Protein AF-B2TKA6-F1 (afdb_monomer_lite)

Structure (mmCIF, N/CA/C/O backbone):
data_AF-B2TKA6-F1
#
_entry.id   AF-B2TKA6-F1
#
loop_
_atom_site.group_PDB
_atom_site.id
_atom_site.type_symbol
_atom_site.label_atom_id
_atom_site.label_alt_id
_atom_site.label_comp_id
_atom_site.label_asym_id
_atom_site.label_entity_id
_atom_site.label_seq_id
_atom_site.pdbx_PDB_ins_code
_atom_site.Cartn_x
_atom_site.Cartn_y
_atom_site.Cartn_z
_atom_site.occupancy
_atom_site.B_iso_or_equiv
_atom_site.auth_seq_id
_atom_site.auth_comp_id
_atom_site.auth_asym_id
_atom_site.auth_atom_id
_atom_site.pdbx_PDB_model_num
ATOM 1 N N . MET A 1 1 ? 11.823 -14.126 -7.986 1.00 60.53 1 MET A N 1
ATOM 2 C CA . MET A 1 1 ? 11.728 -12.663 -7.799 1.00 60.53 1 MET A CA 1
ATOM 3 C C . MET A 1 1 ? 10.328 -12.251 -8.201 1.00 60.53 1 MET A C 1
ATOM 5 O O . MET A 1 1 ? 9.867 -12.720 -9.232 1.00 60.53 1 MET A O 1
ATOM 9 N N . SER A 1 2 ? 9.625 -11.501 -7.356 1.00 67.44 2 SER A N 1
ATOM 10 C CA . SER A 1 2 ? 8.236 -11.113 -7.617 1.00 67.44 2 SER A CA 1
ATOM 11 C C . SER A 1 2 ? 8.218 -9.834 -8.446 1.00 67.44 2 SER A C 1
ATOM 13 O O . SER A 1 2 ? 8.684 -8.805 -7.969 1.00 67.44 2 SER A O 1
ATOM 15 N N . GLU A 1 3 ? 7.681 -9.896 -9.660 1.00 75.62 3 GLU A N 1
ATOM 16 C CA . GLU A 1 3 ? 7.541 -8.732 -10.538 1.00 75.62 3 GLU A CA 1
ATOM 17 C C . GLU A 1 3 ? 6.191 -8.037 -10.309 1.00 75.62 3 GLU A C 1
ATOM 19 O O . GLU A 1 3 ? 5.201 -8.662 -9.912 1.00 75.62 3 GLU A O 1
ATOM 24 N N . ILE A 1 4 ? 6.143 -6.726 -10.542 1.00 76.00 4 ILE A N 1
ATOM 25 C CA . ILE A 1 4 ? 4.894 -5.959 -10.591 1.00 76.00 4 ILE A CA 1
ATOM 26 C C . ILE A 1 4 ? 4.835 -5.150 -11.885 1.00 76.00 4 ILE A C 1
ATOM 28 O O . ILE A 1 4 ? 5.834 -4.567 -12.306 1.00 76.00 4 ILE A O 1
ATOM 32 N N . ILE A 1 5 ? 3.653 -5.126 -12.503 1.00 79.38 5 ILE A N 1
ATOM 33 C CA . ILE A 1 5 ? 3.370 -4.337 -13.701 1.00 79.38 5 ILE A CA 1
ATOM 34 C C . ILE A 1 5 ? 2.559 -3.113 -13.280 1.00 79.38 5 ILE A C 1
ATOM 36 O O . ILE A 1 5 ? 1.458 -3.249 -12.749 1.00 79.38 5 ILE A O 1
ATOM 40 N N . ILE A 1 6 ? 3.098 -1.920 -13.523 1.00 76.81 6 ILE A N 1
ATOM 41 C CA . ILE A 1 6 ? 2.430 -0.643 -13.241 1.00 76.81 6 ILE A CA 1
ATOM 42 C C . ILE A 1 6 ? 2.377 0.139 -14.548 1.00 76.81 6 ILE A C 1
ATOM 44 O O . ILE A 1 6 ? 3.418 0.467 -15.114 1.00 76.81 6 ILE A O 1
ATOM 48 N N . ASN A 1 7 ? 1.168 0.416 -15.049 1.00 82.19 7 ASN A N 1
ATOM 49 C CA . ASN A 1 7 ? 0.947 1.130 -16.315 1.00 82.19 7 ASN A CA 1
ATOM 50 C C . ASN A 1 7 ? 1.775 0.56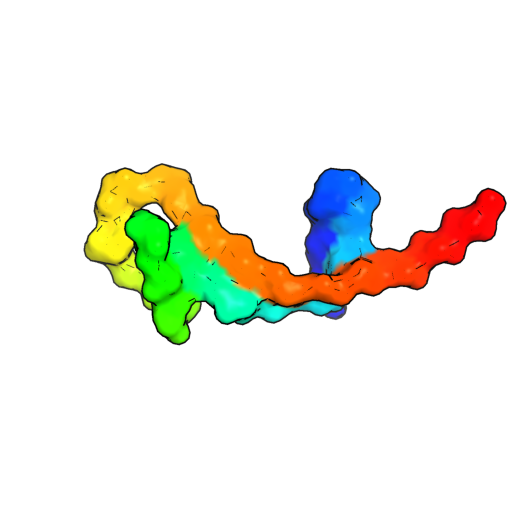0 -17.490 1.00 82.19 7 ASN A C 1
ATOM 52 O O . ASN A 1 7 ? 2.356 1.311 -18.270 1.00 82.19 7 ASN A O 1
ATOM 56 N N . GLY A 1 8 ? 1.880 -0.771 -17.579 1.00 81.56 8 GLY A N 1
ATOM 57 C CA . GLY A 1 8 ? 2.619 -1.465 -18.642 1.00 81.56 8 GLY A CA 1
ATOM 58 C C . GLY A 1 8 ? 4.140 -1.545 -18.456 1.00 81.56 8 GLY A C 1
ATOM 59 O O . GLY A 1 8 ? 4.812 -2.094 -19.321 1.00 81.56 8 GLY A O 1
ATOM 60 N N . LYS A 1 9 ? 4.698 -1.040 -17.347 1.00 81.81 9 LYS A N 1
ATOM 61 C CA . LYS A 1 9 ? 6.130 -1.156 -17.021 1.00 81.81 9 LYS A CA 1
ATOM 62 C C . LYS A 1 9 ? 6.374 -2.225 -15.961 1.00 81.81 9 LYS A C 1
ATOM 64 O O . LYS A 1 9 ? 5.638 -2.279 -14.975 1.00 81.81 9 LYS A O 1
ATOM 69 N N . THR A 1 10 ? 7.421 -3.027 -16.145 1.00 82.56 10 THR A N 1
ATOM 70 C CA . THR A 1 10 ? 7.816 -4.102 -15.220 1.00 82.56 10 THR A CA 1
ATOM 71 C C . THR A 1 10 ? 8.859 -3.622 -14.212 1.00 82.56 10 THR A C 1
ATOM 73 O O . THR A 1 10 ? 9.857 -2.995 -14.573 1.00 82.56 10 THR A O 1
ATOM 76 N N . TYR A 1 11 ? 8.668 -3.970 -12.942 1.00 82.06 11 TYR A N 1
ATOM 77 C CA . TYR A 1 11 ? 9.554 -3.615 -11.830 1.00 82.06 11 TYR A CA 1
ATOM 78 C C . TYR A 1 11 ? 10.002 -4.865 -11.057 1.00 82.06 11 TYR A C 1
ATOM 80 O O . TYR A 1 11 ? 9.196 -5.784 -10.883 1.00 82.06 11 TYR A O 1
ATOM 88 N N . LYS A 1 12 ? 11.273 -4.901 -10.615 1.00 76.56 12 LYS A N 1
ATOM 89 C CA . LYS A 1 12 ? 11.957 -6.142 -10.180 1.00 76.56 12 LYS A CA 1
ATOM 90 C C . LYS A 1 12 ? 12.279 -6.280 -8.692 1.00 76.56 12 LYS A C 1
ATOM 92 O O . LYS A 1 12 ? 12.534 -7.392 -8.239 1.00 76.56 12 LYS A O 1
ATOM 97 N N . GLU A 1 13 ? 12.178 -5.225 -7.902 1.00 66.94 13 GLU A N 1
ATOM 98 C CA . GLU A 1 13 ? 12.255 -5.315 -6.441 1.00 66.94 13 GLU A CA 1
ATOM 99 C C . GLU A 1 13 ? 10.918 -4.868 -5.848 1.00 66.94 13 GLU A C 1
ATOM 101 O O . GLU A 1 13 ? 10.289 -3.952 -6.371 1.00 66.94 13 GLU A O 1
ATOM 106 N N . LYS A 1 14 ? 10.433 -5.549 -4.806 1.00 72.25 14 LYS A N 1
ATOM 107 C CA . LYS A 1 14 ? 9.131 -5.261 -4.192 1.00 72.25 14 LYS A CA 1
ATOM 108 C C . LYS A 1 14 ? 9.255 -5.326 -2.679 1.00 72.25 14 LYS A C 1
ATOM 110 O O . LYS A 1 14 ? 8.854 -6.309 -2.055 1.00 72.25 14 LYS A O 1
ATOM 115 N N . LYS A 1 15 ? 9.812 -4.276 -2.080 1.00 76.81 15 LYS A N 1
ATOM 116 C CA . LYS A 1 15 ? 9.765 -4.092 -0.627 1.00 76.81 15 LYS A CA 1
ATOM 117 C C . LYS A 1 15 ? 8.680 -3.076 -0.293 1.00 76.81 15 LYS A C 1
ATOM 119 O O . LYS A 1 15 ? 8.627 -1.998 -0.878 1.00 76.81 15 LYS A O 1
ATOM 124 N N . ILE A 1 16 ? 7.791 -3.416 0.639 1.00 78.00 16 ILE A N 1
ATOM 125 C CA . ILE A 1 16 ? 6.856 -2.429 1.191 1.00 78.00 16 ILE A CA 1
ATOM 126 C C . ILE A 1 16 ? 7.684 -1.452 2.025 1.00 78.00 16 ILE A C 1
ATOM 128 O O . ILE A 1 16 ? 8.345 -1.858 2.980 1.00 78.00 16 ILE A O 1
ATOM 132 N N . 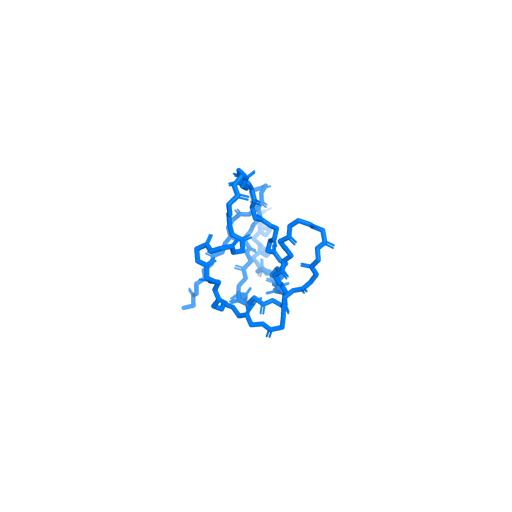LYS A 1 17 ? 7.666 -0.177 1.640 1.00 82.56 17 LYS A N 1
ATOM 133 C CA . LYS A 1 17 ? 8.422 0.891 2.295 1.00 82.56 17 LYS A CA 1
ATOM 134 C C . LYS A 1 17 ? 7.621 1.525 3.418 1.00 82.56 17 LYS A C 1
ATOM 136 O O . LYS A 1 17 ? 8.152 1.759 4.497 1.00 82.56 17 LYS A O 1
ATOM 141 N 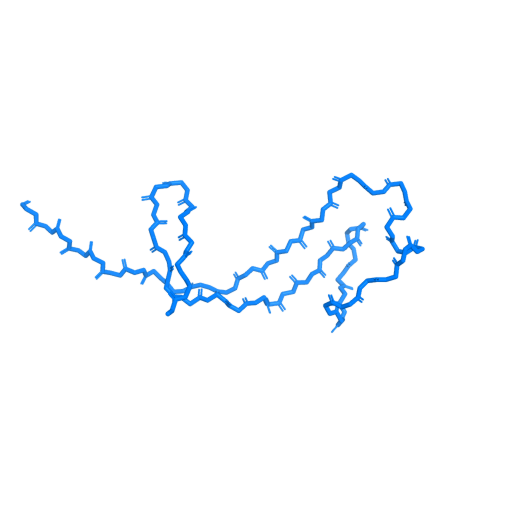N . SER A 1 18 ? 6.343 1.794 3.167 1.00 84.69 18 SER A N 1
ATOM 142 C CA . SER A 1 18 ? 5.439 2.307 4.189 1.00 84.69 18 SER A CA 1
ATOM 143 C C . SER A 1 18 ? 3.986 1.977 3.882 1.00 84.69 18 SER A C 1
ATOM 145 O O . SER A 1 18 ? 3.597 1.737 2.738 1.00 84.69 18 SER A O 1
ATOM 147 N N . LEU A 1 19 ? 3.187 1.960 4.940 1.00 88.19 19 LEU A N 1
ATOM 148 C CA . LEU A 1 19 ? 1.753 1.738 4.905 1.00 88.19 19 LEU A CA 1
ATOM 149 C C . LEU A 1 19 ? 1.078 2.962 5.511 1.00 88.19 19 LEU A C 1
ATOM 151 O O . LEU A 1 19 ? 1.494 3.442 6.559 1.00 88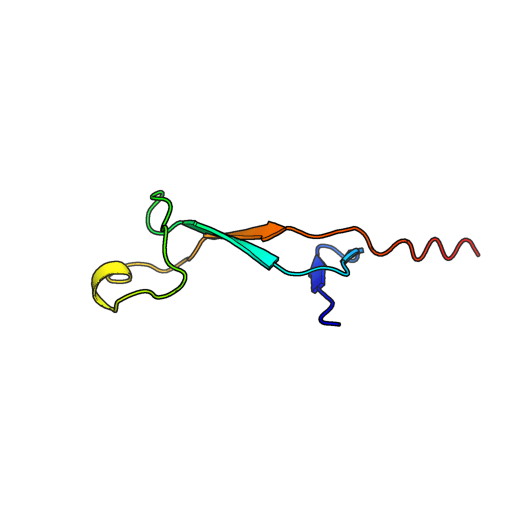.19 19 LEU A O 1
ATOM 155 N N . VAL A 1 20 ? 0.041 3.471 4.859 1.00 87.50 20 VAL A N 1
ATOM 156 C CA . VAL A 1 20 ? -0.720 4.626 5.328 1.00 87.50 20 VAL A CA 1
ATOM 157 C C . VAL A 1 20 ? -2.192 4.239 5.421 1.00 87.50 20 VAL A C 1
ATOM 159 O O . VAL A 1 20 ? -2.804 3.809 4.441 1.00 87.50 20 VAL A O 1
ATOM 162 N N . VAL A 1 21 ? -2.762 4.427 6.611 1.00 87.19 21 VAL A N 1
ATOM 163 C CA . VAL A 1 21 ? -4.170 4.156 6.928 1.00 87.19 21 VAL A CA 1
ATOM 164 C C . VAL A 1 21 ? -4.796 5.448 7.432 1.00 87.19 21 VAL A C 1
ATOM 166 O O . VAL A 1 21 ? -4.265 6.068 8.352 1.00 87.19 21 VAL A O 1
ATOM 169 N N . ASN A 1 22 ? -5.894 5.890 6.813 1.00 85.50 22 ASN A N 1
ATOM 170 C CA . ASN A 1 22 ? -6.558 7.157 7.146 1.00 85.50 22 ASN A CA 1
ATOM 171 C C . ASN A 1 22 ? -5.598 8.374 7.161 1.00 85.50 22 ASN A C 1
ATOM 173 O O . ASN A 1 22 ? -5.588 9.180 8.090 1.00 85.50 22 ASN A O 1
ATOM 177 N N . GLY A 1 23 ? -4.690 8.444 6.181 1.00 84.62 23 GLY A N 1
ATOM 178 C CA . GLY A 1 23 ? -3.671 9.500 6.095 1.00 84.62 23 GLY A CA 1
ATOM 179 C C . GLY A 1 23 ? -2.546 9.415 7.138 1.00 84.62 23 GLY A C 1
ATOM 180 O O . GLY A 1 23 ? -1.641 10.244 7.111 1.00 84.62 23 GLY A O 1
ATOM 181 N N . LYS A 1 24 ? -2.556 8.416 8.033 1.00 86.44 24 LYS A N 1
ATOM 182 C CA . LYS A 1 24 ? -1.522 8.208 9.055 1.00 86.44 24 LYS A CA 1
ATOM 183 C C . LYS A 1 24 ? -0.584 7.076 8.664 1.00 86.44 24 LYS A C 1
ATOM 185 O O . LYS A 1 24 ? -1.035 5.958 8.400 1.00 86.44 24 LYS A O 1
ATOM 190 N N . SER A 1 25 ? 0.715 7.362 8.670 1.00 89.12 25 SER A N 1
ATOM 191 C CA . SER A 1 25 ? 1.745 6.341 8.471 1.00 89.12 25 SER A CA 1
ATOM 192 C C . SER A 1 25 ? 1.683 5.304 9.592 1.00 89.12 25 SER A C 1
ATOM 194 O O . SER A 1 25 ? 1.456 5.651 10.749 1.00 89.12 25 SER A O 1
ATOM 196 N N . GLN A 1 26 ? 1.831 4.037 9.227 1.00 89.31 26 GLN A N 1
ATOM 197 C CA . GLN A 1 26 ? 1.868 2.901 10.135 1.00 89.31 26 GLN A CA 1
ATOM 198 C C . GLN A 1 26 ? 3.295 2.366 10.193 1.00 89.31 26 GLN A C 1
ATOM 200 O O . GLN A 1 26 ? 3.910 2.118 9.155 1.00 89.31 26 GLN A O 1
ATOM 205 N N . ASP A 1 27 ? 3.789 2.150 11.408 1.00 84.31 27 ASP A N 1
ATOM 206 C CA . ASP A 1 27 ? 5.132 1.606 11.642 1.00 84.31 27 ASP A CA 1
ATOM 207 C C . ASP A 1 27 ? 5.172 0.077 11.493 1.00 84.31 27 ASP A C 1
ATOM 209 O O . ASP A 1 27 ? 6.231 -0.522 11.318 1.00 84.31 27 ASP A O 1
ATOM 213 N N . SER A 1 28 ? 4.001 -0.564 11.544 1.00 84.44 28 SER A N 1
ATOM 214 C CA . SER A 1 28 ? 3.824 -2.005 11.391 1.00 84.44 28 SER A CA 1
ATOM 215 C C . SER A 1 28 ? 3.051 -2.331 10.117 1.00 84.44 28 SER A C 1
ATOM 217 O O . 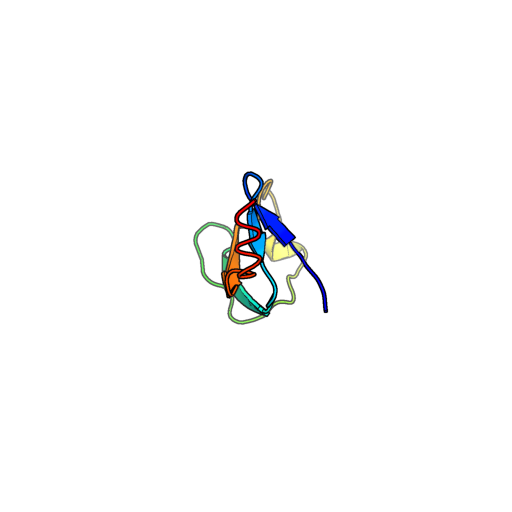SER A 1 28 ? 2.110 -1.631 9.743 1.00 84.44 28 SER A O 1
ATOM 219 N N . MET A 1 29 ? 3.414 -3.446 9.479 1.00 84.81 29 MET A N 1
ATOM 220 C CA . MET A 1 29 ? 2.659 -4.027 8.360 1.00 84.81 29 MET A CA 1
ATOM 221 C C . MET A 1 29 ? 1.483 -4.898 8.830 1.00 84.81 29 MET A C 1
ATOM 223 O O . MET A 1 29 ? 0.740 -5.428 8.006 1.00 84.81 29 MET A O 1
ATOM 227 N N . VAL A 1 30 ? 1.308 -5.057 10.145 1.00 87.19 30 VAL A N 1
ATOM 228 C CA . VAL A 1 30 ? 0.173 -5.758 10.752 1.00 87.19 30 VAL A CA 1
ATOM 229 C C . VAL A 1 30 ? -0.868 -4.731 11.180 1.00 87.19 30 VAL A C 1
ATOM 231 O O . VAL A 1 30 ? -0.571 -3.829 11.962 1.00 87.19 30 VAL A O 1
ATOM 234 N N . LEU A 1 31 ? -2.093 -4.891 10.681 1.00 86.38 31 LEU A N 1
ATOM 235 C CA . LEU A 1 31 ? -3.229 -4.033 11.004 1.00 86.38 31 LEU A CA 1
ATOM 236 C C . LEU A 1 31 ? -4.251 -4.798 11.842 1.00 86.38 31 LEU A C 1
ATOM 238 O O . LEU A 1 31 ? -4.605 -5.935 11.534 1.00 86.38 31 LEU A O 1
ATOM 242 N N . SER A 1 32 ? -4.759 -4.149 12.881 1.00 88.00 32 SER A N 1
ATOM 243 C CA . SER A 1 32 ? -5.913 -4.625 13.640 1.00 88.00 32 SER A CA 1
ATOM 244 C C . SER A 1 32 ? -7.221 -4.240 12.945 1.00 88.00 32 SER A C 1
ATOM 246 O O . SER A 1 32 ? -7.302 -3.219 12.261 1.00 88.00 32 SER A O 1
ATOM 248 N N . ALA A 1 33 ? -8.281 -5.019 13.176 1.00 85.56 33 ALA A N 1
ATOM 249 C CA . ALA A 1 33 ? -9.608 -4.726 12.629 1.00 85.56 33 ALA A CA 1
ATOM 250 C C . ALA A 1 33 ? -10.108 -3.319 13.016 1.00 85.56 33 ALA A C 1
ATOM 252 O O . ALA A 1 33 ? -10.712 -2.634 12.196 1.00 85.56 33 ALA A O 1
ATOM 253 N N . GLY A 1 34 ? -9.788 -2.853 14.230 1.00 86.19 34 GLY A N 1
ATOM 254 C CA . GLY A 1 34 ? -10.139 -1.511 14.707 1.00 86.19 34 GLY A CA 1
ATOM 255 C C . GLY A 1 34 ? -9.529 -0.378 13.874 1.00 86.19 34 GLY A C 1
ATOM 256 O O . GLY A 1 34 ? -10.178 0.641 13.665 1.00 86.19 34 GLY A O 1
ATOM 257 N N . GLN A 1 35 ? -8.319 -0.568 13.336 1.00 82.44 35 GLN A N 1
ATOM 258 C CA . GLN A 1 35 ? -7.660 0.413 12.460 1.00 82.44 35 GLN A CA 1
ATOM 259 C C . GLN A 1 35 ? -8.312 0.503 11.071 1.00 82.44 35 GLN A C 1
ATOM 261 O O . GLN A 1 35 ? -8.068 1.464 10.345 1.00 82.44 35 GLN A O 1
ATOM 266 N N . LEU A 1 36 ? -9.132 -0.485 10.702 1.00 85.81 36 LEU A N 1
ATOM 267 C CA . LEU A 1 36 ? -9.760 -0.611 9.387 1.00 85.81 36 LEU A CA 1
ATOM 268 C C . LEU A 1 36 ? -11.250 -0.251 9.385 1.00 85.81 36 LEU A C 1
ATOM 270 O O . LEU A 1 36 ? -11.876 -0.255 8.326 1.00 85.81 36 LEU A O 1
ATOM 274 N N . VAL A 1 37 ? -11.838 0.066 10.542 1.00 87.94 37 VAL A N 1
ATOM 275 C CA . VAL A 1 37 ? -13.267 0.395 10.633 1.00 87.94 37 VAL A CA 1
ATOM 276 C C . VAL A 1 37 ? -13.586 1.606 9.753 1.00 87.94 37 VAL A C 1
ATOM 278 O O . VAL A 1 37 ? -12.973 2.668 9.874 1.00 87.94 37 VAL A O 1
ATOM 281 N N . GLY A 1 38 ? -14.547 1.427 8.843 1.00 84.81 38 GLY A N 1
ATOM 282 C CA . GLY A 1 38 ? -14.973 2.461 7.897 1.00 84.81 38 GLY A CA 1
ATOM 283 C C . GLY A 1 38 ? -13.952 2.786 6.801 1.00 84.81 38 GLY A C 1
ATOM 284 O O . GLY A 1 38 ? -14.103 3.804 6.133 1.00 84.81 38 GLY A O 1
ATOM 285 N N . GLN A 1 39 ? -12.908 1.968 6.620 1.00 82.31 39 GLN A N 1
ATOM 286 C CA . GLN A 1 39 ? -11.905 2.173 5.575 1.00 82.31 39 GLN A CA 1
ATOM 287 C C . GLN A 1 39 ? -12.232 1.354 4.325 1.00 82.31 39 GLN A C 1
ATOM 289 O O . GLN A 1 39 ? -12.335 0.132 4.379 1.00 82.31 39 GLN A O 1
ATOM 294 N N . GLU A 1 40 ? -12.320 2.029 3.181 1.00 81.06 40 GLU A N 1
ATOM 295 C CA . GLU A 1 40 ? -12.511 1.380 1.875 1.00 81.06 40 GLU A CA 1
ATOM 296 C C . GLU A 1 40 ? -11.192 1.177 1.117 1.00 81.06 40 GLU A C 1
ATOM 298 O O . GLU A 1 40 ? -11.127 0.396 0.167 1.00 81.06 40 GLU A O 1
ATOM 303 N N . LYS A 1 41 ? -10.134 1.908 1.497 1.00 83.69 41 LYS A N 1
ATOM 304 C CA . LYS A 1 41 ? -8.858 1.945 0.771 1.00 83.69 41 LYS A CA 1
ATOM 305 C C . LYS A 1 41 ? -7.666 1.977 1.720 1.00 83.69 41 LYS A C 1
ATOM 307 O O . LYS A 1 41 ? -7.696 2.629 2.761 1.00 83.69 41 LYS A O 1
ATOM 312 N N . LEU A 1 42 ? -6.594 1.312 1.302 1.00 85.69 42 LEU A N 1
ATOM 313 C CA . LEU A 1 42 ? -5.282 1.330 1.943 1.00 85.69 42 LEU A CA 1
ATOM 314 C C . LEU A 1 42 ? -4.263 1.903 0.966 1.00 85.69 42 LEU A C 1
ATOM 316 O O . LEU A 1 42 ? -4.257 1.534 -0.209 1.00 85.69 42 LEU A O 1
ATOM 320 N N . HIS A 1 43 ? -3.387 2.776 1.456 1.00 87.94 43 HIS A N 1
ATOM 321 C CA . HIS A 1 43 ? -2.280 3.290 0.661 1.00 87.94 43 HIS A CA 1
ATOM 322 C C . HIS A 1 43 ? -0.997 2.576 1.077 1.00 87.94 43 HIS A C 1
ATOM 324 O O . HIS A 1 43 ? -0.583 2.638 2.233 1.00 87.94 43 HIS A O 1
ATOM 330 N N . VAL A 1 44 ? -0.372 1.889 0.125 1.00 85.56 44 VAL A N 1
ATOM 331 C CA . VAL A 1 44 ? 0.884 1.166 0.327 1.00 85.56 44 VAL A CA 1
ATOM 332 C C . VAL A 1 44 ? 1.926 1.779 -0.589 1.00 85.56 44 VAL A C 1
ATOM 334 O O . VAL A 1 44 ? 1.747 1.800 -1.805 1.00 85.56 44 VAL A O 1
ATOM 337 N N . ASN A 1 45 ? 3.021 2.250 -0.008 1.00 83.62 45 ASN A N 1
ATOM 338 C CA . ASN A 1 45 ? 4.176 2.698 -0.765 1.00 83.62 45 ASN A CA 1
ATOM 339 C C . ASN A 1 45 ? 5.149 1.533 -0.888 1.00 83.62 45 ASN A C 1
ATOM 341 O O . ASN A 1 45 ? 5.592 0.966 0.115 1.00 83.62 45 ASN A O 1
ATOM 345 N N . ILE A 1 46 ? 5.483 1.184 -2.123 1.00 81.06 46 ILE A N 1
ATOM 346 C CA . ILE A 1 46 ? 6.466 0.153 -2.439 1.00 81.06 46 ILE A CA 1
ATOM 347 C C . ILE A 1 46 ? 7.723 0.807 -2.999 1.00 81.06 46 ILE A C 1
ATOM 349 O O . ILE A 1 46 ? 7.650 1.786 -3.738 1.00 81.06 46 ILE A O 1
ATOM 353 N N . GLU A 1 47 ? 8.873 0.270 -2.622 1.00 83.69 47 GLU A N 1
ATOM 354 C CA . GLU A 1 47 ? 10.147 0.581 -3.252 1.00 83.69 47 GLU A CA 1
ATOM 355 C C . GLU A 1 47 ? 10.394 -0.439 -4.354 1.00 83.69 47 GLU A C 1
ATOM 357 O O . GLU A 1 47 ? 10.235 -1.647 -4.138 1.00 83.69 47 GLU A O 1
ATOM 362 N N . THR A 1 48 ? 10.701 0.073 -5.542 1.00 79.75 48 THR A N 1
ATOM 363 C CA . THR A 1 48 ? 10.844 -0.731 -6.747 1.00 79.75 48 THR A CA 1
ATOM 364 C C . THR A 1 48 ? 11.968 -0.213 -7.619 1.00 79.75 48 THR A C 1
ATOM 366 O O . THR A 1 48 ? 12.039 0.991 -7.875 1.00 79.75 48 THR A O 1
ATOM 369 N N . GLU A 1 49 ? 12.749 -1.127 -8.179 1.00 80.19 49 GLU A N 1
ATOM 370 C CA . GLU A 1 49 ? 13.717 -0.818 -9.227 1.00 80.19 49 GLU A CA 1
ATOM 371 C C . GLU A 1 49 ? 13.129 -1.131 -10.617 1.00 80.19 49 GLU A C 1
ATOM 373 O O . GLU A 1 49 ? 12.471 -2.172 -10.787 1.00 80.19 49 GL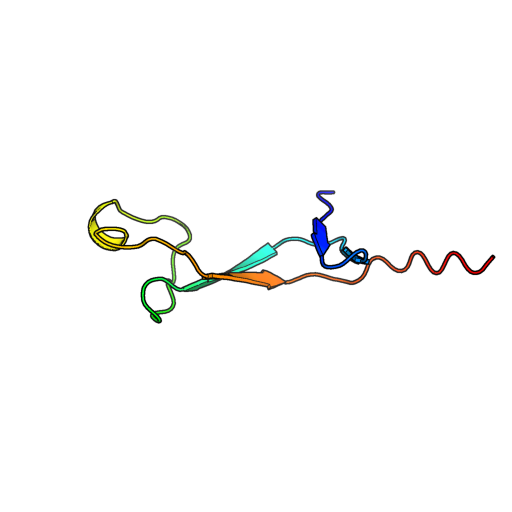U A O 1
ATOM 378 N N . PRO A 1 50 ? 13.316 -0.248 -11.620 1.00 75.62 50 PRO A N 1
ATOM 379 C CA . PRO A 1 50 ? 12.919 -0.531 -12.993 1.00 75.62 50 PRO A CA 1
ATOM 380 C C . PRO A 1 50 ? 13.585 -1.813 -13.481 1.00 75.62 50 PRO A C 1
ATOM 382 O O . PRO A 1 50 ? 14.796 -1.982 -13.354 1.00 75.62 50 PRO A O 1
ATOM 385 N N . SER A 1 51 ? 12.811 -2.701 -14.099 1.00 68.06 51 SER A N 1
ATOM 386 C CA . SER A 1 51 ? 13.414 -3.797 -14.850 1.00 68.06 51 SER A CA 1
ATOM 387 C C . SER A 1 51 ? 13.875 -3.215 -16.176 1.00 68.06 51 SER A C 1
ATOM 389 O O . SER A 1 51 ? 13.050 -3.002 -17.061 1.00 68.06 51 SER A O 1
ATOM 391 N N . THR A 1 52 ? 15.164 -2.919 -16.327 1.00 60.66 52 THR A N 1
ATOM 392 C CA . THR A 1 52 ? 15.748 -2.598 -17.634 1.00 60.66 52 THR A CA 1
ATOM 393 C C . THR A 1 52 ? 15.735 -3.851 -18.511 1.00 60.66 52 THR A C 1
ATOM 395 O O . THR A 1 52 ? 16.749 -4.500 -18.727 1.00 60.66 52 THR A O 1
ATOM 398 N N . ASN A 1 53 ? 14.566 -4.210 -19.037 1.00 55.81 53 ASN A N 1
ATOM 399 C CA . ASN A 1 53 ? 14.509 -4.823 -20.354 1.00 55.81 53 ASN A CA 1
ATOM 400 C C . ASN A 1 53 ? 14.388 -3.669 -21.348 1.00 55.81 53 ASN A C 1
ATOM 402 O O . ASN A 1 53 ? 13.311 -3.389 -21.870 1.00 55.81 53 ASN A O 1
ATOM 406 N N . ASP A 1 54 ? 15.507 -2.982 -21.592 1.00 50.91 54 ASP A N 1
ATOM 407 C CA . ASP A 1 54 ? 15.707 -2.273 -22.855 1.00 50.91 54 ASP A CA 1
ATOM 408 C C . ASP A 1 54 ? 15.804 -3.337 -23.960 1.00 50.91 54 ASP A C 1
ATOM 410 O O . ASP A 1 54 ? 16.871 -3.643 -24.485 1.00 50.91 54 ASP A O 1
ATOM 414 N N . SER A 1 55 ? 14.675 -3.959 -24.293 1.00 50.34 55 SER A N 1
ATOM 415 C CA . SER A 1 55 ? 14.517 -4.668 -25.555 1.00 50.34 55 SER A CA 1
ATOM 416 C C . SER A 1 55 ? 14.292 -3.599 -26.619 1.00 50.34 55 SER A C 1
ATOM 418 O O . SER A 1 55 ? 13.164 -3.318 -27.009 1.00 50.34 55 SER A O 1
ATOM 420 N N . LYS A 1 56 ? 15.378 -2.931 -27.018 1.00 45.03 56 LYS A N 1
ATOM 421 C CA . LYS A 1 56 ? 15.419 -2.230 -28.300 1.00 45.03 56 LYS A CA 1
ATOM 422 C C . LYS A 1 56 ? 15.434 -3.306 -29.385 1.00 45.03 56 LYS A C 1
ATOM 424 O O . LYS A 1 56 ? 16.477 -3.920 -29.604 1.00 45.03 56 LYS A O 1
ATOM 429 N N . GLU A 1 57 ? 14.277 -3.568 -29.984 1.00 41.66 57 GLU A N 1
ATOM 430 C CA . GLU A 1 57 ? 14.210 -4.024 -31.379 1.00 41.66 57 GLU A CA 1
ATOM 431 C C . GLU A 1 57 ? 14.433 -2.833 -32.316 1.00 41.66 57 GLU A C 1
ATOM 433 O O . GLU A 1 57 ? 13.969 -1.716 -31.978 1.00 41.66 57 GLU A O 1
#

Radius of gyration: 15.2 Å; chains: 1; bounding box: 31×22×46 Å

Foldseek 3Di:
DDWDADPNFIWDDWDFPWKAQPNRIDPDPDDDPVSCVPPPDIDTDTDTDGDPPPPPD

Sequence (57 aa):
MSEIIINGKTYKEKKIKSLVVNGKSQDSMVLSAGQLVGQEKLHVNIETEPSTNDSKE

Secondary structure (DSSP, 8-state):
---EEETTEEE---EEEEEEETTEEES-S---GGGGTT----EEEEE--B-------

Organism: Clostridium botulinum (strain Eklund 17B / Type B) (NCBI:txid935198)

pLDDT: mean 78.46, std 11.33, range [41.66, 89.31]